Protein AF-A0A959THV4-F1 (afdb_monomer)

Foldseek 3Di:
DPPDPPPFWKWWAWQVGDIDTFAFDDDDPQWTWGHDPVDPGTDIDGNVGTPDIDGPDDDDDDDPDPDDDDDDDDDPPDD

Nearest PDB structures (foldseek):
  4y91-assembly1_F  TM=7.834E-01  e=1.624E-02  Thermotoga maritima MSB8
  6gwk-assembly1_C  TM=7.837E-01  e=2.916E-02  Caulobacter vibrioides CB15
  7zs0-assembly1_A  TM=7.718E-01  e=1.936E-02  Candidatus Kuenenia
  7zs2-assembly1_A  TM=8.063E-01  e=3.476E-02  Candidatus Kuenenia
  7zs1-assembly1_A  TM=7.705E-01  e=3.686E-02  Candidatus Kuenenia

Solvent-accessible surface area (backbone atoms only — not comparable to full-atom values): 5407 Å² total; per-residue (Å²): 132,84,76,71,90,82,77,80,63,22,39,37,33,32,69,91,70,51,74,48,68,26,44,76,76,50,74,57,99,56,37,32,36,31,41,32,96,90,45,101,57,69,44,77,44,55,46,92,47,51,68,44,79,48,69,90,75,89,76,92,85,81,83,91,61,95,70,86,79,89,78,87,88,76,81,82,81,89,125

Structure (mmCIF, N/CA/C/O backbone):
data_AF-A0A959THV4-F1
#
_entry.id   AF-A0A959THV4-F1
#
loop_
_atom_site.group_PDB
_atom_site.id
_atom_site.type_symbol
_atom_site.label_atom_id
_atom_site.label_alt_id
_atom_site.label_comp_id
_atom_site.label_asym_id
_atom_site.label_entity_id
_atom_site.label_seq_id
_atom_site.pdbx_PDB_ins_code
_atom_site.Cartn_x
_atom_site.Cartn_y
_atom_site.Cartn_z
_atom_site.occupancy
_atom_site.B_iso_or_equiv
_atom_site.auth_seq_id
_atom_site.auth_comp_id
_atom_site.auth_asym_id
_atom_site.auth_atom_id
_atom_site.pdbx_PDB_model_num
ATOM 1 N N . ALA A 1 1 ? -33.456 3.343 -3.992 1.00 40.75 1 ALA A N 1
ATOM 2 C CA . ALA A 1 1 ? -32.673 2.763 -2.887 1.00 40.75 1 ALA A CA 1
ATOM 3 C C . ALA A 1 1 ? -31.205 2.854 -3.272 1.00 40.75 1 ALA A C 1
ATOM 5 O O . ALA A 1 1 ? -30.847 2.344 -4.326 1.00 40.75 1 ALA A O 1
ATOM 6 N N . LEU A 1 2 ? -30.401 3.592 -2.504 1.00 44.66 2 LEU A N 1
ATOM 7 C CA . LEU A 1 2 ? -28.954 3.680 -2.705 1.00 44.66 2 LEU A CA 1
ATOM 8 C C . LEU A 1 2 ? -28.368 2.327 -2.299 1.00 44.66 2 LEU A C 1
ATOM 10 O O . LEU A 1 2 ? -28.324 2.008 -1.114 1.00 44.66 2 LEU A O 1
ATOM 14 N N . LEU A 1 3 ? -28.017 1.502 -3.287 1.00 45.38 3 LEU A N 1
ATOM 15 C CA . LEU A 1 3 ? -27.209 0.311 -3.042 1.00 45.38 3 LEU A CA 1
ATOM 16 C C . LEU A 1 3 ? -25.924 0.794 -2.361 1.00 45.38 3 LEU A C 1
ATOM 18 O O . LEU A 1 3 ? -25.359 1.802 -2.791 1.00 45.38 3 LEU A O 1
ATOM 22 N N . PRO A 1 4 ? -25.527 0.171 -1.251 1.00 46.50 4 PRO A N 1
ATOM 23 C CA . PRO A 1 4 ? -24.552 0.755 -0.361 1.00 46.50 4 PRO A CA 1
ATOM 24 C C . PRO A 1 4 ? -23.219 0.927 -1.095 1.00 46.50 4 PRO A C 1
ATOM 26 O O . PRO A 1 4 ? -22.806 0.076 -1.880 1.00 46.50 4 PRO A O 1
ATOM 29 N N . VAL A 1 5 ? -22.527 2.014 -0.773 1.00 50.44 5 VAL A N 1
ATOM 30 C CA . VAL A 1 5 ? -21.122 2.333 -1.090 1.00 50.44 5 VAL A CA 1
ATOM 31 C C . VAL A 1 5 ? -20.138 1.288 -0.495 1.00 50.44 5 VAL A C 1
ATOM 33 O O . VAL A 1 5 ? -18.970 1.556 -0.293 1.00 50.44 5 VAL A O 1
ATOM 36 N N . LEU A 1 6 ? -20.580 0.054 -0.237 1.00 50.25 6 LEU A N 1
ATOM 37 C CA . LEU A 1 6 ? -19.828 -1.021 0.424 1.00 50.25 6 LEU A CA 1
ATOM 38 C C . LEU A 1 6 ? -19.106 -1.968 -0.554 1.00 50.25 6 LEU A C 1
ATOM 40 O O . LEU A 1 6 ? -18.632 -3.017 -0.144 1.00 50.25 6 LEU A O 1
ATOM 44 N N . ALA A 1 7 ? -19.050 -1.650 -1.852 1.00 53.44 7 ALA A N 1
ATOM 45 C CA . ALA A 1 7 ? -18.482 -2.548 -2.871 1.00 53.44 7 ALA A CA 1
ATOM 46 C C . ALA A 1 7 ? -17.267 -1.976 -3.621 1.00 53.44 7 ALA A C 1
ATOM 48 O O . ALA A 1 7 ? -16.788 -2.589 -4.575 1.00 53.44 7 ALA A O 1
ATOM 49 N N . GLN A 1 8 ? -16.770 -0.804 -3.228 1.00 62.22 8 GLN A N 1
ATOM 50 C CA . GLN A 1 8 ? -15.534 -0.247 -3.779 1.00 62.22 8 GLN A CA 1
ATOM 51 C C . GLN A 1 8 ? -14.358 -0.640 -2.884 1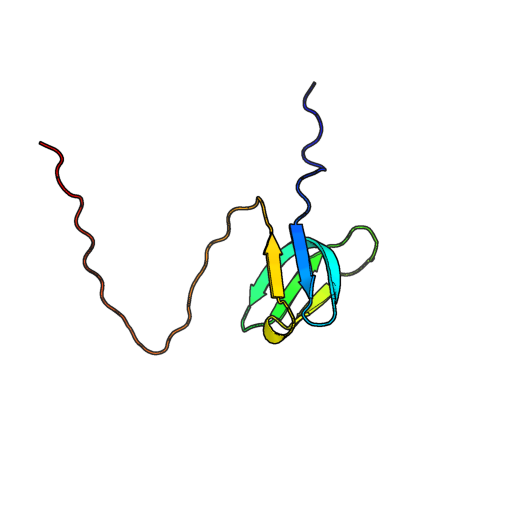.00 62.22 8 GLN A C 1
ATOM 53 O O . GLN A 1 8 ? -13.793 0.193 -2.191 1.00 62.22 8 GLN A O 1
ATOM 58 N N . SER A 1 9 ? -14.031 -1.932 -2.870 1.00 80.25 9 SER A N 1
ATOM 59 C CA . SER A 1 9 ? -12.817 -2.421 -2.217 1.00 80.25 9 SER A CA 1
ATOM 60 C C . SER A 1 9 ? -11.646 -2.321 -3.187 1.00 80.25 9 SER A C 1
ATOM 62 O O . SER A 1 9 ? -11.713 -2.792 -4.330 1.00 80.25 9 SER A O 1
ATOM 64 N N . ASP A 1 10 ? -10.554 -1.738 -2.721 1.00 90.06 10 ASP A N 1
ATOM 65 C CA . ASP A 1 10 ? -9.285 -1.749 -3.42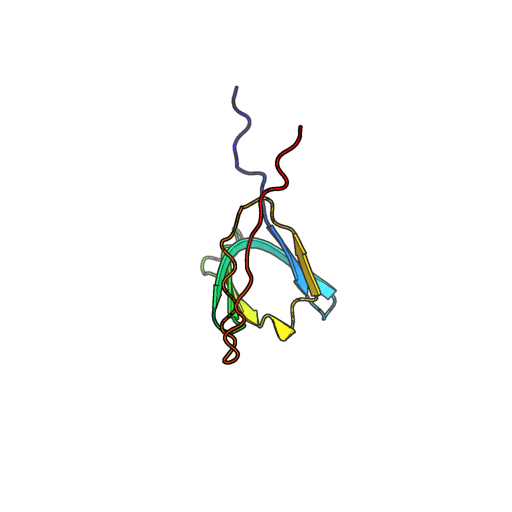0 1.00 90.06 10 ASP A CA 1
ATOM 66 C C . ASP A 1 10 ? -8.732 -3.171 -3.470 1.00 90.06 10 ASP A C 1
ATOM 68 O O . ASP A 1 10 ? -8.950 -4.004 -2.587 1.00 90.06 10 ASP A O 1
ATOM 72 N N . THR A 1 11 ? -8.011 -3.474 -4.544 1.00 92.81 11 THR A N 1
ATOM 73 C CA . THR A 1 11 ? -7.358 -4.770 -4.716 1.00 92.81 11 THR A CA 1
ATOM 74 C C . THR A 1 11 ? -5.879 -4.571 -4.978 1.00 92.81 11 THR A C 1
ATOM 76 O O . THR A 1 11 ? -5.48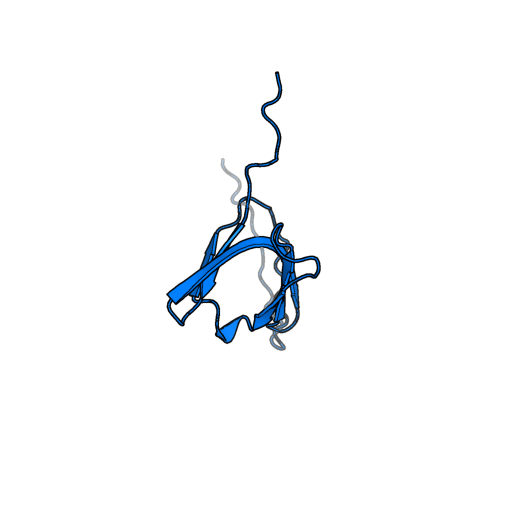5 -3.883 -5.927 1.00 92.81 11 THR A O 1
ATOM 79 N N . LEU A 1 12 ? -5.058 -5.206 -4.150 1.00 94.12 12 LEU A N 1
ATOM 80 C CA . LEU A 1 12 ? -3.615 -5.244 -4.287 1.00 94.12 12 LEU A CA 1
ATOM 81 C C . LEU A 1 12 ? -3.204 -6.662 -4.682 1.00 94.12 12 LEU A C 1
ATOM 83 O O . LEU A 1 12 ? -3.585 -7.636 -4.038 1.00 94.12 12 LEU A O 1
ATOM 87 N N . TRP A 1 13 ? -2.400 -6.774 -5.735 1.00 96.50 13 TRP A N 1
ATOM 88 C CA . TRP A 1 13 ? -1.742 -8.022 -6.109 1.00 96.50 13 TRP A CA 1
ATOM 89 C C . TRP A 1 13 ? -0.277 -7.930 -5.719 1.00 96.50 13 TRP A C 1
ATOM 91 O O . TRP A 1 13 ? 0.435 -7.024 -6.164 1.00 96.50 13 TRP A O 1
ATOM 101 N N . MET A 1 14 ? 0.168 -8.875 -4.906 1.00 95.88 14 MET A N 1
ATOM 102 C CA . MET A 1 14 ? 1.528 -8.974 -4.402 1.00 95.88 14 MET A CA 1
ATOM 103 C C . MET A 1 14 ? 2.423 -9.709 -5.407 1.00 95.88 14 MET A C 1
ATOM 105 O O . MET A 1 14 ? 1.972 -10.527 -6.214 1.00 95.88 14 MET A O 1
ATOM 109 N N . SER A 1 15 ? 3.724 -9.436 -5.364 1.00 95.56 15 SER A N 1
ATOM 110 C CA . SER A 1 15 ? 4.712 -10.052 -6.259 1.00 95.56 15 SER A CA 1
ATOM 111 C C . SER A 1 15 ? 4.880 -11.558 -6.032 1.00 95.56 15 SER A C 1
ATOM 113 O O . SER A 1 15 ? 5.294 -12.264 -6.947 1.00 95.56 15 SER A O 1
ATOM 115 N N . ASN A 1 16 ? 4.535 -12.060 -4.843 1.00 94.50 16 ASN A N 1
ATOM 116 C CA . ASN A 1 16 ? 4.538 -13.489 -4.513 1.00 94.50 16 ASN A CA 1
ATOM 117 C C . ASN A 1 16 ? 3.279 -14.239 -4.999 1.00 94.50 16 ASN A C 1
ATOM 119 O O . ASN A 1 16 ? 3.216 -15.454 -4.850 1.00 94.50 16 ASN A O 1
ATOM 123 N N . GLY A 1 17 ? 2.305 -13.538 -5.593 1.00 94.19 17 GLY A N 1
ATOM 124 C CA . GLY A 1 17 ? 1.046 -14.113 -6.070 1.00 94.19 17 GLY A CA 1
ATOM 125 C C . GLY A 1 17 ? -0.150 -13.892 -5.143 1.00 94.19 17 GLY A C 1
ATOM 126 O O . GLY A 1 17 ? -1.274 -14.154 -5.571 1.00 94.19 17 GLY A O 1
ATOM 127 N N . ASP A 1 18 ? 0.060 -13.367 -3.933 1.00 94.75 18 ASP A N 1
ATOM 128 C CA . ASP A 1 18 ? -1.031 -13.095 -2.998 1.00 94.75 18 ASP A CA 1
ATOM 129 C C . ASP A 1 18 ? -1.917 -11.943 -3.481 1.00 94.75 18 ASP A C 1
ATOM 131 O O . ASP A 1 18 ? -1.491 -11.044 -4.216 1.00 94.75 18 ASP A O 1
ATOM 135 N N . MET A 1 19 ? -3.168 -11.957 -3.031 1.00 94.06 19 MET A N 1
ATOM 136 C CA . MET A 1 19 ? -4.142 -10.911 -3.309 1.00 94.06 19 MET A CA 1
ATOM 137 C C . MET A 1 19 ? -4.727 -10.398 -1.998 1.00 94.06 19 MET A C 1
ATOM 139 O O . MET A 1 19 ? -5.186 -11.184 -1.174 1.00 94.06 19 MET A O 1
ATOM 143 N N . ILE A 1 20 ? -4.721 -9.079 -1.833 1.00 93.50 20 ILE A N 1
ATOM 144 C CA . ILE A 1 20 ? -5.276 -8.382 -0.674 1.00 93.50 20 ILE A CA 1
ATOM 145 C C . ILE A 1 20 ? -6.446 -7.533 -1.160 1.00 93.50 20 ILE A C 1
ATOM 147 O O . ILE A 1 20 ? -6.324 -6.810 -2.151 1.00 93.50 20 ILE A O 1
ATOM 151 N N . VAL A 1 21 ? -7.575 -7.648 -0.467 1.00 93.25 21 VAL A N 1
ATOM 152 C CA . VAL A 1 21 ? -8.797 -6.884 -0.732 1.00 93.25 21 VAL A CA 1
ATOM 153 C C . VAL A 1 21 ? -9.111 -6.069 0.515 1.00 93.25 21 VAL A C 1
ATOM 155 O O . VAL A 1 21 ? -9.187 -6.636 1.603 1.00 93.25 21 VAL A O 1
ATOM 158 N N . GLY A 1 22 ? -9.255 -4.755 0.359 1.00 91.19 22 GLY A N 1
ATOM 159 C CA . GLY A 1 22 ? -9.429 -3.834 1.481 1.00 91.19 22 GLY A CA 1
ATOM 160 C C . GLY A 1 22 ? -9.549 -2.383 1.033 1.00 91.19 22 GLY A C 1
ATOM 161 O O . GLY A 1 22 ? -9.844 -2.122 -0.127 1.00 91.19 22 GLY A O 1
ATOM 162 N N . GLU A 1 23 ? -9.299 -1.444 1.933 1.00 91.94 23 GLU A N 1
ATOM 163 C CA . GLU A 1 23 ? -9.248 -0.008 1.655 1.00 91.94 23 GLU A CA 1
ATOM 164 C C . GLU A 1 23 ? -7.808 0.496 1.801 1.00 91.94 23 GLU A C 1
ATOM 166 O O . GLU A 1 23 ? -7.195 0.381 2.865 1.00 91.94 23 GLU A O 1
ATOM 171 N N . LEU A 1 24 ? -7.237 1.049 0.729 1.00 91.88 24 LEU A N 1
ATOM 172 C CA . LEU A 1 24 ? -5.927 1.684 0.774 1.00 91.88 24 LEU A CA 1
ATOM 173 C C . LEU A 1 24 ? -6.053 3.057 1.442 1.00 91.88 24 LEU A C 1
ATOM 175 O O . LEU A 1 24 ? -6.555 4.006 0.840 1.00 91.88 24 LEU A O 1
ATOM 179 N N . LYS A 1 25 ? -5.532 3.188 2.662 1.00 91.62 25 LYS A N 1
ATOM 180 C CA . LYS A 1 25 ? -5.569 4.451 3.412 1.00 91.62 25 LYS A CA 1
ATOM 181 C C . LYS A 1 25 ? -4.493 5.422 2.959 1.00 91.62 25 LYS A C 1
ATOM 183 O O . LYS A 1 25 ? -4.766 6.586 2.681 1.00 91.62 25 LYS A O 1
ATOM 188 N N . GLU A 1 26 ? -3.254 4.945 2.887 1.00 91.25 26 GLU A N 1
ATOM 189 C CA . GLU A 1 26 ? -2.107 5.790 2.564 1.00 91.25 26 GLU A CA 1
ATOM 190 C C . GLU A 1 26 ? -0.910 4.990 2.043 1.00 91.25 26 GLU A C 1
ATOM 192 O O . GLU A 1 26 ? -0.783 3.780 2.259 1.00 91.25 26 GLU A O 1
ATOM 197 N N . MET A 1 27 ? 0.006 5.697 1.378 1.00 90.56 27 MET A N 1
ATOM 198 C CA . MET A 1 27 ? 1.350 5.211 1.090 1.00 90.56 27 MET A CA 1
ATOM 199 C C . MET A 1 27 ? 2.369 6.308 1.382 1.00 90.56 27 MET A C 1
ATOM 201 O O . MET A 1 27 ? 2.349 7.369 0.762 1.00 90.56 27 MET A O 1
ATOM 205 N N . THR A 1 28 ? 3.287 6.027 2.305 1.00 89.75 28 THR A N 1
ATOM 206 C CA . THR A 1 28 ? 4.340 6.963 2.707 1.00 89.75 28 THR A CA 1
ATOM 207 C C . THR A 1 28 ? 5.688 6.264 2.668 1.00 89.75 28 THR A C 1
ATOM 209 O O . THR A 1 28 ? 5.886 5.233 3.306 1.00 89.75 28 THR A O 1
ATOM 212 N N . ARG A 1 29 ? 6.641 6.840 1.921 1.00 89.69 29 ARG A N 1
ATOM 213 C CA . ARG A 1 29 ? 8.037 6.359 1.836 1.00 89.69 29 ARG A CA 1
ATOM 214 C C . ARG A 1 29 ? 8.146 4.856 1.528 1.00 89.69 29 ARG A C 1
ATOM 216 O O . ARG A 1 29 ? 8.990 4.162 2.085 1.00 89.69 29 ARG A O 1
ATOM 223 N N . GLY A 1 30 ? 7.284 4.356 0.642 1.00 90.31 30 GLY A N 1
ATOM 224 C CA . GLY A 1 30 ? 7.294 2.954 0.218 1.00 90.31 30 GLY A CA 1
ATOM 225 C C . GLY A 1 30 ? 6.611 1.977 1.178 1.00 90.31 30 GLY A C 1
ATOM 226 O O . GLY A 1 30 ? 6.710 0.775 0.955 1.00 90.31 30 GLY A O 1
ATOM 227 N N . VAL A 1 31 ? 5.904 2.456 2.205 1.00 94.62 31 VAL A N 1
ATOM 228 C CA . VAL A 1 31 ? 5.041 1.632 3.064 1.00 94.62 31 VAL A CA 1
ATOM 229 C C . VAL A 1 31 ? 3.586 1.984 2.782 1.00 94.62 31 VAL A C 1
ATOM 231 O O . VAL A 1 31 ? 3.211 3.150 2.875 1.00 94.62 31 VAL A O 1
ATOM 234 N N . MET A 1 32 ? 2.785 0.985 2.423 1.00 94.06 32 MET A N 1
ATOM 235 C CA . MET A 1 32 ? 1.337 1.098 2.247 1.00 94.06 32 MET A CA 1
ATOM 236 C C . MET A 1 32 ? 0.609 0.656 3.513 1.00 94.06 32 MET A C 1
ATOM 238 O O . MET A 1 32 ? 1.025 -0.318 4.145 1.00 94.06 32 MET A O 1
ATOM 242 N N . VAL A 1 33 ? -0.494 1.331 3.832 1.00 95.31 33 VAL A N 1
ATOM 243 C CA . VAL A 1 33 ? -1.414 0.969 4.917 1.00 95.31 33 VAL A CA 1
ATOM 244 C C . VAL A 1 33 ? -2.768 0.615 4.314 1.00 95.31 33 VAL A C 1
ATOM 246 O O . VAL A 1 33 ? -3.360 1.431 3.608 1.00 95.31 33 VAL A O 1
ATOM 249 N N . VAL A 1 34 ? -3.239 -0.604 4.573 1.00 93.56 34 VAL A N 1
ATOM 250 C CA . VAL A 1 34 ? -4.495 -1.135 4.029 1.00 93.56 34 VAL A CA 1
ATOM 251 C C . VAL A 1 34 ? -5.375 -1.619 5.174 1.00 93.56 34 VAL A C 1
ATOM 253 O O . VAL A 1 34 ? -4.952 -2.471 5.953 1.00 93.56 34 VAL A O 1
ATOM 256 N N . GLU A 1 35 ? -6.592 -1.097 5.268 1.00 93.00 35 GLU A N 1
ATOM 257 C CA . GLU A 1 35 ? -7.618 -1.626 6.169 1.00 93.00 35 GLU A CA 1
ATOM 258 C C . GLU A 1 35 ? -8.323 -2.806 5.501 1.00 93.00 35 GLU A C 1
ATOM 260 O O . GLU A 1 35 ? -8.599 -2.778 4.302 1.00 93.00 35 GLU A O 1
ATOM 265 N N . THR A 1 36 ? -8.589 -3.867 6.255 1.00 91.38 36 THR A N 1
ATOM 266 C CA . THR A 1 36 ? -9.243 -5.069 5.731 1.00 91.38 36 THR A CA 1
ATOM 267 C C . THR A 1 36 ? -10.274 -5.577 6.721 1.00 91.38 36 THR A C 1
ATOM 269 O O . THR A 1 36 ? -9.944 -5.743 7.890 1.00 91.38 36 THR A O 1
ATOM 272 N N . ASP A 1 37 ? -11.456 -5.957 6.246 1.00 87.88 37 ASP A N 1
ATOM 273 C CA . ASP A 1 37 ? -12.562 -6.408 7.108 1.00 87.88 37 ASP A CA 1
ATOM 274 C C . ASP A 1 37 ? -12.287 -7.722 7.864 1.00 87.88 37 ASP A C 1
ATOM 276 O O . ASP A 1 37 ? -13.016 -8.086 8.783 1.00 87.88 37 ASP A O 1
ATOM 280 N N . TYR A 1 38 ? -11.258 -8.471 7.462 1.00 85.81 38 TYR A N 1
ATOM 281 C CA . TYR A 1 38 ? -10.877 -9.747 8.075 1.00 85.81 38 TYR A CA 1
ATOM 282 C C . TYR A 1 38 ? -9.760 -9.618 9.124 1.00 85.81 38 TYR A C 1
ATOM 284 O O . TYR A 1 38 ? -9.293 -10.634 9.641 1.00 85.81 38 TYR A O 1
ATOM 292 N N . SER A 1 39 ? -9.305 -8.399 9.418 1.00 88.38 39 SER A N 1
ATOM 293 C CA . SER A 1 39 ? -8.267 -8.118 10.412 1.00 88.38 39 SER A CA 1
ATOM 294 C C . SER A 1 39 ? -8.707 -6.964 11.302 1.00 88.38 39 SER A C 1
ATOM 296 O O . SER A 1 39 ? -9.072 -5.906 10.806 1.00 88.38 39 SER A O 1
ATOM 298 N N . ASP A 1 40 ? -8.568 -7.123 12.618 1.00 87.12 40 ASP A N 1
ATOM 299 C CA . ASP A 1 40 ? -8.827 -6.048 13.588 1.00 87.12 40 ASP A CA 1
ATOM 300 C C . ASP A 1 40 ? -7.778 -4.916 13.525 1.00 87.12 40 ASP A C 1
ATOM 302 O O . ASP A 1 40 ? -7.810 -3.965 14.304 1.00 87.12 40 ASP A O 1
ATOM 306 N N . SER A 1 41 ? -6.769 -5.039 12.660 1.00 93.19 41 SER A N 1
ATOM 307 C CA . SER A 1 41 ? -5.669 -4.084 12.524 1.00 93.19 41 SER A CA 1
ATOM 308 C C . SER A 1 41 ? -5.299 -3.850 11.065 1.00 93.19 41 SER A C 1
ATOM 310 O O . SER A 1 41 ? -5.282 -4.787 10.263 1.00 93.19 41 SER A O 1
ATOM 312 N N . ASP A 1 42 ? -4.914 -2.608 10.763 1.00 93.69 42 ASP A N 1
ATOM 313 C CA . ASP A 1 42 ? -4.421 -2.205 9.448 1.00 93.69 42 ASP A CA 1
ATOM 314 C C . ASP A 1 42 ? -3.163 -3.000 9.054 1.00 93.69 42 ASP A C 1
ATOM 316 O O . ASP A 1 42 ? -2.190 -3.118 9.811 1.00 93.69 42 ASP A O 1
ATOM 320 N N . LEU A 1 43 ? -3.156 -3.504 7.822 1.00 93.69 43 LEU A N 1
ATOM 321 C CA . LEU A 1 43 ? -2.021 -4.195 7.231 1.00 93.69 43 LEU A CA 1
ATOM 322 C C . LEU A 1 43 ? -0.994 -3.187 6.720 1.00 93.69 43 LEU A C 1
ATOM 324 O O . LEU A 1 43 ? -1.318 -2.265 5.972 1.00 93.69 43 LEU A O 1
ATOM 328 N N . LYS A 1 44 ? 0.274 -3.404 7.078 1.00 95.25 44 LYS A N 1
ATOM 329 C CA . LYS A 1 44 ? 1.410 -2.634 6.560 1.00 95.25 44 LYS A CA 1
ATOM 330 C C . LYS A 1 44 ? 2.189 -3.465 5.557 1.00 95.25 44 LYS A C 1
ATOM 332 O O . LYS A 1 44 ? 2.667 -4.550 5.885 1.00 95.25 44 LYS A O 1
ATOM 337 N N . LEU A 1 45 ? 2.332 -2.941 4.346 1.00 94.06 45 LEU A N 1
ATOM 338 C CA . LEU A 1 45 ? 2.950 -3.641 3.223 1.00 94.06 45 LEU A CA 1
ATOM 339 C C . LEU A 1 45 ? 4.065 -2.788 2.623 1.00 94.06 45 LEU A C 1
ATOM 341 O O . LEU A 1 45 ? 3.939 -1.571 2.503 1.00 94.06 45 LEU A O 1
ATOM 345 N N . GLU A 1 46 ? 5.152 -3.423 2.201 1.00 95.44 46 GLU A N 1
ATOM 346 C CA . GLU A 1 46 ? 6.190 -2.746 1.422 1.00 95.44 46 GLU A CA 1
ATOM 347 C C . GLU A 1 46 ? 5.735 -2.594 -0.036 1.00 95.44 46 GLU A C 1
ATOM 349 O O . GLU A 1 46 ? 5.424 -3.585 -0.698 1.00 95.44 46 GLU A O 1
ATOM 354 N N . TRP A 1 47 ? 5.769 -1.370 -0.569 1.00 93.56 47 TRP A N 1
ATOM 355 C CA . TRP A 1 47 ? 5.435 -1.066 -1.966 1.00 93.56 47 TRP A CA 1
ATOM 356 C C . TRP A 1 47 ? 6.271 -1.881 -2.958 1.00 93.56 47 TRP A C 1
ATOM 358 O O . TRP A 1 47 ? 5.768 -2.320 -3.987 1.00 93.56 47 TRP A O 1
ATOM 368 N N . SER A 1 48 ? 7.535 -2.152 -2.620 1.00 95.25 48 SER A N 1
ATOM 369 C CA . SER A 1 48 ? 8.449 -2.984 -3.415 1.00 95.25 48 SER A CA 1
ATOM 370 C C . SER A 1 48 ? 7.930 -4.409 -3.656 1.00 95.25 48 SER A C 1
ATOM 372 O O . SER A 1 48 ? 8.345 -5.065 -4.612 1.00 95.25 48 SER A O 1
ATOM 374 N N . LYS A 1 49 ? 7.016 -4.894 -2.807 1.00 95.81 49 LYS A N 1
ATOM 375 C CA . LYS A 1 49 ? 6.400 -6.223 -2.893 1.00 95.81 49 LYS A CA 1
ATOM 376 C C . LYS A 1 49 ? 5.025 -6.196 -3.563 1.00 95.81 49 LYS A C 1
ATOM 378 O O . LYS A 1 49 ? 4.422 -7.257 -3.719 1.00 95.81 49 LYS A O 1
ATOM 383 N N . VAL A 1 50 ? 4.535 -5.026 -3.969 1.00 95.25 50 VAL A N 1
ATOM 384 C CA . VAL A 1 50 ? 3.245 -4.861 -4.641 1.00 95.25 50 VAL A CA 1
ATOM 385 C C . VAL A 1 50 ? 3.461 -4.811 -6.145 1.00 95.25 50 VAL A C 1
ATOM 387 O O . VAL A 1 50 ? 4.193 -3.981 -6.673 1.00 95.25 50 VAL A O 1
ATOM 390 N N . ARG A 1 51 ? 2.791 -5.714 -6.855 1.00 96.56 51 ARG A N 1
ATOM 391 C CA . ARG A 1 51 ? 2.847 -5.806 -8.314 1.00 96.56 51 ARG A CA 1
ATOM 392 C C . ARG A 1 51 ? 1.840 -4.876 -8.979 1.00 96.56 51 ARG A C 1
ATOM 394 O O . ARG A 1 51 ? 2.102 -4.352 -10.060 1.00 96.56 51 ARG A O 1
ATOM 401 N N . LYS A 1 52 ? 0.653 -4.737 -8.390 1.00 94.50 52 LYS A N 1
ATOM 402 C CA . LYS A 1 52 ? -0.448 -3.963 -8.967 1.00 94.50 52 LYS A CA 1
ATOM 403 C C . LYS A 1 52 ? -1.401 -3.501 -7.876 1.00 94.50 52 LYS A C 1
ATOM 405 O O . LYS A 1 52 ? -1.719 -4.274 -6.979 1.00 94.50 52 LYS A O 1
ATOM 410 N N . VAL A 1 53 ? -1.918 -2.286 -8.030 1.00 93.06 53 VAL A N 1
ATOM 411 C CA . VAL A 1 53 ? -3.033 -1.752 -7.242 1.00 93.06 53 VAL A CA 1
ATOM 412 C C . VAL A 1 53 ? -4.173 -1.400 -8.185 1.00 93.06 53 VAL A C 1
ATOM 414 O O . VAL A 1 53 ? -3.951 -0.831 -9.255 1.00 93.06 53 VAL A O 1
ATOM 417 N N . ARG A 1 54 ? -5.395 -1.754 -7.799 1.00 92.56 54 ARG A N 1
ATOM 418 C CA . ARG A 1 54 ? -6.629 -1.266 -8.408 1.00 92.56 54 ARG A CA 1
ATOM 419 C C . ARG A 1 54 ? -7.434 -0.586 -7.317 1.00 92.56 54 ARG A C 1
ATOM 421 O O . ARG A 1 54 ? -7.806 -1.245 -6.356 1.00 92.56 54 ARG A O 1
ATOM 428 N N . THR A 1 55 ? -7.711 0.692 -7.519 1.00 89.31 55 THR A N 1
ATOM 429 C CA . THR A 1 55 ? -8.536 1.499 -6.627 1.00 89.31 55 THR A CA 1
ATOM 430 C C . THR A 1 55 ? -9.530 2.319 -7.434 1.00 89.31 55 THR A C 1
ATOM 432 O O . THR A 1 55 ? -9.271 2.650 -8.595 1.00 89.31 55 THR A O 1
ATOM 435 N N . SER A 1 56 ? -10.684 2.596 -6.841 1.0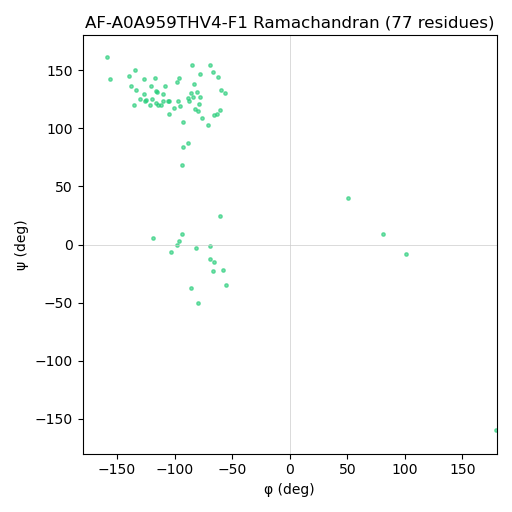0 82.94 56 SER A N 1
ATOM 436 C CA . SER A 1 56 ? -11.681 3.534 -7.363 1.00 82.94 56 SER A CA 1
ATOM 437 C C . SER A 1 56 ? -11.671 4.878 -6.628 1.00 82.94 56 SER A C 1
ATOM 439 O O . SER A 1 56 ? -12.331 5.818 -7.074 1.00 82.94 56 SER A O 1
ATOM 441 N N . SER A 1 57 ? -10.884 4.989 -5.556 1.00 82.62 57 SER A N 1
ATOM 442 C CA . SER A 1 57 ? -10.666 6.220 -4.802 1.00 82.62 57 SER A CA 1
ATOM 443 C C . SER A 1 57 ? -9.685 7.148 -5.525 1.00 82.62 57 SER A C 1
ATOM 445 O O . SER A 1 57 ? -8.763 6.715 -6.222 1.00 82.62 57 SER A O 1
ATOM 447 N N . GLN A 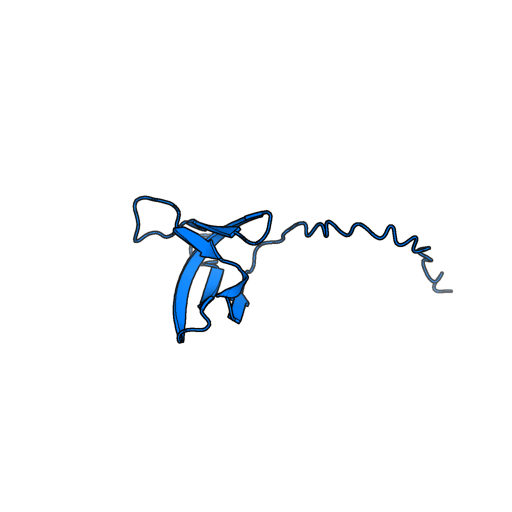1 58 ? -9.889 8.459 -5.377 1.00 80.88 58 GLN A N 1
ATOM 448 C CA . GLN A 1 58 ? -8.963 9.470 -5.888 1.00 80.88 58 GLN A CA 1
ATOM 449 C C . GLN A 1 58 ? -7.892 9.761 -4.837 1.00 80.88 58 GLN A C 1
ATOM 451 O O . GLN A 1 58 ? -8.217 10.126 -3.711 1.00 80.88 58 GLN A O 1
ATOM 456 N N . TYR A 1 59 ? -6.619 9.655 -5.222 1.00 80.38 59 TYR A N 1
ATOM 457 C CA . TYR A 1 59 ? -5.487 9.958 -4.346 1.00 80.38 59 TYR A CA 1
ATOM 458 C C . TYR A 1 59 ? -4.679 11.129 -4.886 1.00 80.38 59 TYR A C 1
ATOM 460 O O . TYR A 1 59 ? -4.451 11.250 -6.092 1.00 80.38 59 TYR A O 1
ATOM 468 N N . LEU A 1 60 ? -4.188 11.964 -3.972 1.00 81.69 60 LEU A N 1
ATOM 469 C CA . LEU A 1 60 ? -3.173 12.958 -4.283 1.00 81.69 60 LEU A CA 1
ATOM 470 C C . LEU A 1 60 ? -1.806 12.272 -4.242 1.00 81.69 60 LEU A C 1
ATOM 472 O O . LEU A 1 60 ? -1.375 11.783 -3.201 1.00 81.69 60 LEU A O 1
ATOM 476 N N . VAL A 1 61 ? -1.122 12.234 -5.384 1.00 77.81 61 VAL A N 1
ATOM 477 C CA . VAL A 1 61 ? 0.215 11.641 -5.493 1.00 77.81 61 VAL A CA 1
ATOM 478 C C . VAL A 1 61 ? 1.251 12.759 -5.489 1.00 77.81 61 VAL A C 1
ATOM 480 O O . VAL A 1 61 ? 1.271 13.601 -6.385 1.00 77.81 61 VAL A O 1
ATOM 483 N N . SER A 1 62 ? 2.119 12.769 -4.479 1.00 73.81 62 SER A N 1
ATOM 484 C CA . SER A 1 62 ? 3.262 13.681 -4.394 1.00 73.81 62 SER A CA 1
ATOM 485 C C . SER A 1 62 ? 4.562 12.894 -4.468 1.00 73.81 62 SER A C 1
ATOM 487 O O . SER A 1 62 ? 4.836 12.037 -3.630 1.00 73.81 62 SER A O 1
ATOM 489 N N . PHE A 1 63 ? 5.376 13.198 -5.473 1.00 70.81 63 PHE A N 1
ATOM 490 C CA . PHE A 1 63 ? 6.711 12.634 -5.604 1.00 70.81 63 PHE A CA 1
ATOM 491 C C . PHE A 1 63 ? 7.692 13.501 -4.821 1.00 70.81 63 PHE A C 1
ATOM 493 O O . PHE A 1 63 ? 7.802 14.699 -5.070 1.00 70.81 63 PHE A O 1
ATOM 500 N N . VAL A 1 64 ? 8.417 12.895 -3.883 1.00 66.38 64 VAL A N 1
ATOM 501 C CA . VAL A 1 64 ? 9.573 13.539 -3.256 1.00 66.38 64 VAL A CA 1
ATOM 502 C C . VAL A 1 64 ? 10.783 13.199 -4.120 1.00 66.38 64 VAL A C 1
ATOM 504 O O . VAL A 1 64 ? 11.432 12.178 -3.908 1.00 66.38 64 VAL A O 1
ATOM 507 N N . SER A 1 65 ? 11.040 14.002 -5.152 1.00 59.38 65 SER A N 1
ATOM 508 C CA . SER A 1 65 ? 12.325 13.986 -5.856 1.00 59.38 65 SER A CA 1
ATOM 509 C C . SER A 1 65 ? 13.210 15.107 -5.319 1.00 59.38 65 SER A C 1
ATOM 511 O O . SER A 1 65 ? 12.740 16.220 -5.107 1.00 59.38 65 SER A O 1
ATOM 513 N N . GLU A 1 66 ? 14.505 14.840 -5.143 1.00 55.56 66 GLU A N 1
ATOM 514 C CA . GLU A 1 66 ? 15.504 15.892 -4.882 1.00 55.56 66 GLU A CA 1
ATOM 515 C C . GLU A 1 66 ? 15.740 16.795 -6.111 1.00 55.56 66 GLU A C 1
ATOM 517 O O . GLU A 1 66 ? 16.326 17.869 -5.997 1.00 55.56 66 GLU A O 1
ATOM 522 N N . GLU A 1 67 ? 15.255 16.402 -7.293 1.00 60.12 67 GLU A N 1
ATOM 523 C CA . GLU A 1 67 ? 15.323 17.215 -8.507 1.00 60.12 67 GLU A CA 1
ATOM 524 C C . GLU A 1 67 ? 14.045 18.058 -8.653 1.00 60.12 67 GLU A C 1
ATOM 526 O O . GLU A 1 67 ? 12.980 17.547 -9.010 1.00 60.12 67 GLU A O 1
ATOM 531 N N . ASN A 1 68 ? 14.150 19.364 -8.386 1.00 56.38 68 ASN A N 1
ATOM 532 C CA . ASN 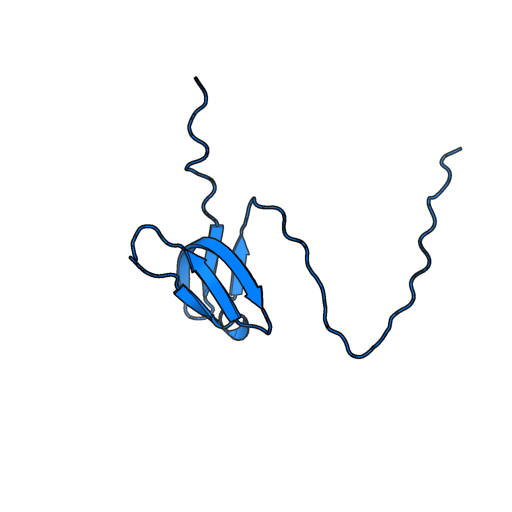A 1 68 ? 13.129 20.341 -8.761 1.00 56.38 68 ASN A CA 1
ATOM 533 C C . ASN A 1 68 ? 13.010 20.378 -10.290 1.00 56.38 68 ASN A C 1
ATOM 535 O O . ASN A 1 68 ? 13.919 20.855 -10.971 1.00 56.38 68 ASN A O 1
ATOM 539 N N . ARG A 1 69 ? 11.879 19.932 -10.844 1.00 54.72 69 ARG A N 1
ATOM 540 C CA . ARG A 1 69 ? 11.567 20.123 -12.267 1.00 54.72 69 ARG A CA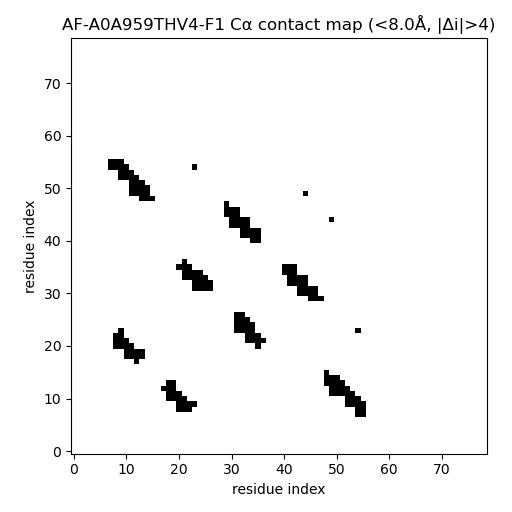 1
ATOM 541 C C . ARG A 1 69 ? 10.514 21.204 -12.448 1.00 54.72 69 ARG A C 1
ATOM 543 O O . ARG A 1 69 ? 9.355 21.034 -12.088 1.00 54.72 69 ARG A O 1
ATOM 550 N N . THR A 1 70 ? 10.930 22.315 -13.047 1.00 49.62 70 THR A N 1
ATOM 551 C CA . THR A 1 70 ? 10.039 23.409 -13.440 1.00 49.62 70 THR A CA 1
ATOM 552 C C . THR A 1 70 ? 9.342 23.049 -14.751 1.00 49.62 70 THR A C 1
ATOM 554 O O . THR A 1 70 ? 9.994 22.958 -15.789 1.00 49.62 70 THR A O 1
ATOM 557 N N . ALA A 1 71 ? 8.020 22.882 -14.729 1.00 56.28 71 ALA A N 1
ATOM 558 C CA . ALA A 1 71 ? 7.200 22.776 -15.936 1.00 56.28 71 ALA A CA 1
ATOM 559 C C . ALA A 1 71 ? 6.368 24.055 -16.111 1.00 56.28 71 ALA A C 1
ATOM 561 O O . ALA A 1 71 ? 5.798 24.567 -15.148 1.00 56.28 71 ALA A O 1
ATOM 562 N N . ARG A 1 72 ? 6.288 24.582 -17.339 1.00 56.19 72 ARG A N 1
ATOM 563 C CA . ARG A 1 72 ? 5.335 25.645 -17.691 1.00 56.19 72 ARG A CA 1
ATOM 564 C C . ARG A 1 72 ? 4.094 25.001 -18.291 1.00 56.19 72 ARG A C 1
ATOM 566 O O . ARG A 1 72 ? 4.189 24.336 -19.318 1.00 56.19 72 ARG A O 1
ATOM 573 N N . LEU A 1 73 ? 2.952 25.206 -17.646 1.00 53.09 73 LEU A N 1
ATOM 574 C CA . LEU A 1 73 ? 1.651 24.804 -18.166 1.00 53.09 73 LEU A CA 1
ATOM 575 C C . LEU A 1 73 ? 1.147 25.896 -19.116 1.00 53.09 73 LEU A C 1
ATOM 577 O O . LEU A 1 73 ? 1.107 27.064 -18.737 1.00 53.09 73 LEU A O 1
ATOM 581 N N . TYR A 1 74 ? 0.773 25.514 -20.335 1.00 56.50 74 TYR A N 1
ATOM 582 C CA . TYR A 1 74 ? -0.001 26.358 -21.244 1.00 56.50 74 TYR A CA 1
ATOM 583 C C . TYR A 1 74 ? -1.349 25.684 -21.492 1.00 56.50 74 TYR A C 1
ATOM 585 O O . TYR A 1 74 ? -1.391 24.493 -21.799 1.00 56.50 74 TYR A O 1
ATOM 593 N N . SER A 1 75 ? -2.439 26.442 -21.376 1.00 57.53 75 SER A N 1
ATOM 594 C CA . SER A 1 75 ? -3.723 26.062 -21.962 1.00 57.53 75 SER A CA 1
ATOM 595 C C . SER A 1 75 ? -3.666 26.390 -23.455 1.00 57.53 75 SER A C 1
ATOM 597 O O . SER A 1 75 ? -3.438 27.558 -23.785 1.00 57.53 75 SER A O 1
ATOM 599 N N . PRO A 1 76 ? -3.846 25.427 -24.373 1.00 60.31 76 PRO A N 1
ATOM 600 C CA . PRO A 1 76 ? -4.070 25.770 -25.766 1.00 60.31 76 PRO A CA 1
ATOM 601 C C . PRO A 1 76 ? -5.419 26.484 -25.836 1.00 60.31 76 PRO A C 1
ATOM 603 O O . PRO A 1 76 ? -6.459 25.883 -25.561 1.00 60.31 76 PRO A O 1
ATOM 606 N N . ASP A 1 77 ? -5.384 27.779 -26.136 1.00 64.75 77 ASP A N 1
ATOM 607 C CA . ASP A 1 77 ? -6.585 28.531 -26.473 1.00 6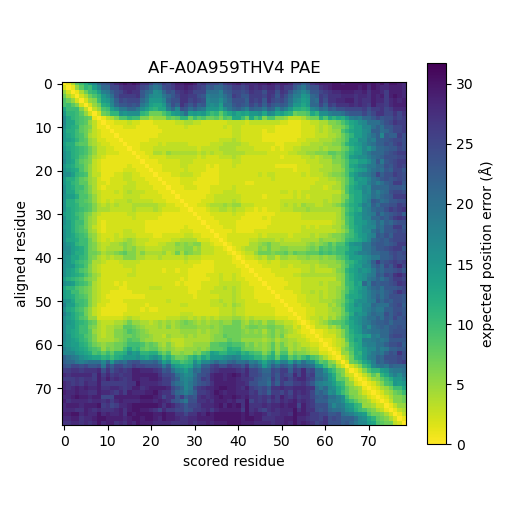4.75 77 ASP A CA 1
ATOM 608 C C . ASP A 1 77 ? -7.185 27.866 -27.717 1.00 64.75 77 ASP A C 1
ATOM 610 O O . ASP A 1 77 ? -6.522 27.750 -28.750 1.00 64.75 77 ASP A O 1
ATOM 614 N N . THR A 1 78 ? -8.381 27.299 -27.576 1.00 56.84 78 THR A N 1
ATOM 615 C CA . THR A 1 78 ? -9.061 26.605 -28.674 1.00 56.84 78 THR A CA 1
ATOM 616 C C . THR A 1 78 ? -9.952 27.629 -29.363 1.00 56.84 78 THR A C 1
ATOM 618 O O . THR A 1 78 ? -11.123 27.767 -29.015 1.00 56.84 78 THR A O 1
ATOM 621 N N . GLY A 1 79 ? -9.346 28.391 -30.275 1.00 48.22 79 GLY A N 1
ATOM 622 C CA . GLY A 1 79 ? -10.040 29.185 -31.290 1.00 48.22 79 GLY A CA 1
ATOM 623 C C . GLY A 1 79 ? -10.200 28.395 -32.578 1.00 48.22 79 GLY A C 1
ATOM 624 O O . GLY A 1 79 ? -9.203 27.758 -32.987 1.00 48.22 79 GLY A O 1
#

pLDDT: mean 79.57, std 17.67, range [40.75, 96.56]

Sequence (79 aa):
ALLPVLAQSDTLWMSNGDMIVGELKEMTRGVMVVETDYSDSDLKLEWSKVRKVRTSSQYLVSFVSEENRTARLYSPDTG

Secondary structure (DSSP, 8-state):
----STT--EEEEETTS-EEEEEEEEEETTEEEEE-TT-SS-EEEEGGGEEEEE--S--------SS------------

Radius of gyration: 17.41 Å; Cα contacts (8 Å, |Δi|>4): 95; chains: 1; bounding box: 48×43×45 Å

Mean predicted aligned error: 11.1 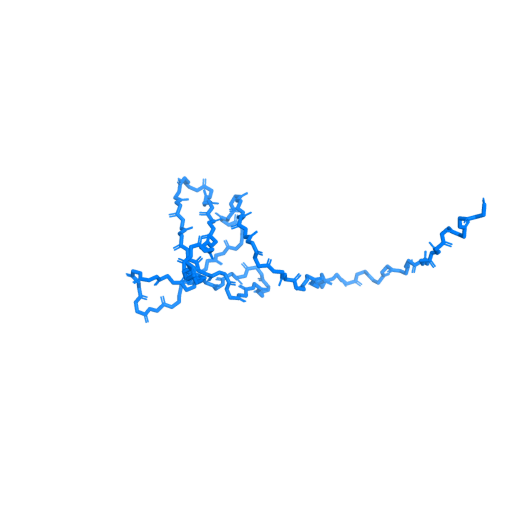Å